Protein AF-A0A7C6IGC8-F1 (afdb_monomer_lite)

Sequence (143 aa):
MTDYKTALRALLVADQLPAHAGRIITGLRELGIDVLGWRAAEKYGGCEPEDMLTDEYLSLHSRPPIAESLHSLTVVSRGPDVPDREVTAAVAAGLGETPWMGTTTRIADGDAEAAALGDVEGVAVDMDADGRVCGIRFAGSGS

Structure (mmCIF, N/CA/C/O backbone):
data_AF-A0A7C6IGC8-F1
#
_entry.id   AF-A0A7C6IGC8-F1
#
loop_
_atom_site.group_PDB
_atom_site.id
_atom_site.type_symbol
_atom_site.label_atom_id
_atom_site.label_alt_id
_atom_site.label_comp_id
_atom_site.label_asym_id
_atom_site.label_entity_id
_atom_site.label_seq_id
_atom_site.pdbx_PDB_ins_code
_atom_site.Cartn_x
_atom_site.Cartn_y
_atom_site.Cartn_z
_atom_site.occupancy
_atom_site.B_iso_or_equiv
_atom_site.auth_seq_id
_atom_site.auth_comp_id
_atom_site.auth_asym_id
_atom_site.auth_atom_id
_atom_site.pdbx_PDB_model_num
ATOM 1 N N . MET A 1 1 ? -12.949 4.214 14.062 1.00 83.06 1 MET A N 1
ATOM 2 C CA . MET A 1 1 ? -12.272 3.926 12.783 1.00 83.06 1 MET A CA 1
ATOM 3 C C . MET A 1 1 ? -10.914 4.585 12.835 1.00 83.06 1 MET A C 1
ATOM 5 O O . MET A 1 1 ? -10.814 5.652 13.429 1.00 83.06 1 MET A O 1
ATOM 9 N N . THR A 1 2 ? -9.906 3.918 12.290 1.00 90.06 2 THR A N 1
ATOM 10 C CA . THR A 1 2 ? -8.518 4.380 12.250 1.00 90.06 2 THR A CA 1
ATOM 11 C C . THR A 1 2 ? -8.125 4.597 10.799 1.00 90.06 2 THR A C 1
ATOM 13 O O . THR A 1 2 ? -8.411 3.740 9.957 1.00 90.06 2 THR A O 1
ATOM 16 N N . ASP A 1 3 ? -7.468 5.721 10.532 1.00 91.19 3 ASP A N 1
ATOM 17 C CA . ASP A 1 3 ? -6.915 6.040 9.224 1.00 91.19 3 ASP A CA 1
ATOM 18 C C . ASP A 1 3 ? -5.428 5.702 9.184 1.00 91.19 3 ASP A C 1
ATOM 20 O O . ASP A 1 3 ? -4.657 6.010 10.098 1.00 91.19 3 ASP A O 1
ATOM 24 N N . TYR A 1 4 ? -5.030 5.063 8.095 1.00 91.06 4 TYR A N 1
ATOM 25 C CA . TYR A 1 4 ? -3.689 4.567 7.857 1.00 91.06 4 TYR A CA 1
ATOM 26 C C . TYR A 1 4 ? -3.129 5.182 6.584 1.00 91.06 4 TYR A C 1
ATOM 28 O O . TYR A 1 4 ? -3.819 5.319 5.572 1.00 91.06 4 TYR A O 1
ATOM 36 N N . LYS A 1 5 ? -1.835 5.480 6.623 1.00 91.50 5 LYS A N 1
ATOM 37 C CA . LYS A 1 5 ? -1.022 5.785 5.454 1.00 91.50 5 LYS A CA 1
ATOM 38 C C . LYS A 1 5 ? 0.113 4.780 5.385 1.00 91.50 5 LYS A C 1
ATOM 40 O O . LYS A 1 5 ? 0.992 4.775 6.242 1.00 91.50 5 LYS A O 1
ATOM 45 N N . THR A 1 6 ? 0.106 3.955 4.350 1.00 90.88 6 THR A N 1
ATOM 46 C CA . THR A 1 6 ? 1.233 3.089 4.010 1.00 90.88 6 THR A CA 1
ATOM 47 C C . THR A 1 6 ? 2.059 3.773 2.939 1.00 90.88 6 THR A C 1
ATOM 49 O O . THR A 1 6 ? 1.543 4.070 1.864 1.00 90.88 6 THR A O 1
ATOM 52 N N . ALA A 1 7 ? 3.330 4.030 3.229 1.00 88.69 7 ALA A N 1
ATOM 53 C CA . ALA A 1 7 ? 4.282 4.568 2.269 1.00 88.69 7 ALA A CA 1
ATOM 54 C C . ALA A 1 7 ? 5.402 3.549 2.074 1.00 88.69 7 ALA A C 1
ATOM 56 O O . ALA A 1 7 ? 6.087 3.177 3.030 1.00 88.69 7 ALA A O 1
ATOM 57 N N . LEU A 1 8 ? 5.574 3.088 0.840 1.00 87.38 8 LEU A N 1
ATOM 58 C CA . LEU A 1 8 ? 6.571 2.084 0.499 1.00 87.38 8 LEU A CA 1
ATOM 59 C C . LEU A 1 8 ? 7.230 2.386 -0.841 1.00 87.38 8 LEU A C 1
ATOM 61 O O . LEU A 1 8 ? 6.695 3.110 -1.672 1.00 87.38 8 LEU A O 1
ATOM 65 N N . ARG A 1 9 ? 8.417 1.835 -1.038 1.00 84.50 9 ARG A N 1
ATOM 66 C CA . ARG A 1 9 ? 9.157 1.839 -2.292 1.00 84.50 9 ARG A CA 1
ATOM 67 C C . ARG A 1 9 ? 9.336 0.399 -2.726 1.00 84.50 9 ARG A C 1
ATOM 69 O O . ARG A 1 9 ? 9.668 -0.426 -1.882 1.00 84.50 9 ARG A O 1
ATOM 76 N N . ALA A 1 10 ? 9.110 0.101 -3.996 1.00 83.88 10 ALA A N 1
ATOM 77 C CA . ALA A 1 10 ? 9.247 -1.247 -4.530 1.00 83.88 10 ALA A CA 1
ATOM 78 C C . ALA A 1 10 ? 9.771 -1.218 -5.968 1.00 83.88 10 ALA A C 1
ATOM 80 O O . ALA A 1 10 ? 9.462 -0.297 -6.727 1.00 83.88 10 ALA A O 1
ATOM 81 N N . LEU A 1 11 ? 10.552 -2.230 -6.341 1.00 81.56 11 LEU A N 1
ATOM 82 C CA . LEU A 1 11 ? 11.039 -2.412 -7.711 1.00 81.56 11 LEU A CA 1
ATOM 83 C C . LEU A 1 11 ? 9.946 -3.074 -8.555 1.00 81.56 11 LEU A C 1
ATOM 85 O O . LEU A 1 11 ? 9.835 -4.294 -8.591 1.00 81.56 11 LEU A O 1
ATOM 89 N N . LEU A 1 12 ? 9.099 -2.268 -9.195 1.00 76.88 12 LEU A N 1
ATOM 90 C CA . LEU A 1 12 ? 7.906 -2.754 -9.891 1.00 76.88 12 LEU A CA 1
ATOM 91 C C . LEU A 1 12 ? 7.995 -2.538 -11.397 1.00 76.88 12 LEU A C 1
ATOM 93 O O . LEU A 1 12 ? 8.468 -1.510 -11.876 1.00 76.88 12 LEU A O 1
ATOM 97 N N . VAL A 1 13 ? 7.440 -3.493 -12.140 1.00 76.38 13 VAL A N 1
ATOM 98 C CA . VAL A 1 13 ? 7.151 -3.327 -13.565 1.00 76.38 13 VAL A CA 1
ATOM 99 C C . VAL A 1 13 ? 5.858 -2.524 -13.698 1.00 76.38 13 VAL A C 1
ATOM 101 O O . VAL A 1 13 ? 4.836 -2.919 -13.134 1.00 76.38 13 VAL A O 1
ATOM 104 N N . ALA A 1 14 ? 5.879 -1.424 -14.457 1.00 73.12 14 ALA A N 1
ATOM 105 C CA . ALA A 1 14 ? 4.728 -0.526 -14.603 1.00 73.12 14 ALA A CA 1
ATOM 106 C C . ALA A 1 14 ? 3.443 -1.264 -15.038 1.00 73.12 14 ALA A C 1
ATOM 108 O O . ALA A 1 14 ? 2.382 -1.067 -14.446 1.00 73.12 14 ALA A O 1
ATOM 109 N N . ASP A 1 15 ? 3.551 -2.204 -15.981 1.00 75.50 15 ASP A N 1
ATOM 110 C CA . ASP A 1 15 ? 2.418 -3.007 -16.471 1.00 75.50 15 ASP A CA 1
ATOM 111 C C . ASP A 1 15 ? 1.803 -3.928 -15.401 1.00 75.50 15 ASP A C 1
ATOM 113 O O . ASP A 1 15 ? 0.659 -4.366 -15.524 1.00 75.50 15 ASP A O 1
ATOM 117 N N . GLN A 1 16 ? 2.542 -4.229 -14.330 1.00 78.81 16 GLN A N 1
ATOM 118 C CA . GLN A 1 16 ? 2.075 -5.077 -13.232 1.00 78.81 16 GLN A CA 1
ATOM 119 C C . GLN A 1 16 ? 1.418 -4.278 -12.102 1.00 78.81 16 GLN A C 1
ATOM 121 O O . GLN A 1 16 ? 0.757 -4.876 -11.246 1.00 78.81 16 GLN A O 1
ATOM 126 N N . LEU A 1 17 ? 1.544 -2.946 -12.094 1.00 78.56 17 LEU A N 1
ATOM 127 C CA . LEU A 1 17 ? 0.989 -2.077 -11.052 1.00 78.56 17 LEU A CA 1
ATOM 128 C C . LEU A 1 17 ? -0.500 -2.339 -10.760 1.00 78.56 17 LEU A C 1
ATOM 130 O O . LEU A 1 17 ? -0.833 -2.488 -9.581 1.00 78.56 17 LEU A O 1
ATOM 134 N N . PRO A 1 18 ? -1.396 -2.497 -11.758 1.00 81.31 18 PRO A N 1
ATOM 135 C CA . PRO A 1 18 ? -2.805 -2.790 -11.486 1.00 81.31 18 PRO A CA 1
ATOM 136 C C . PRO A 1 18 ? -3.010 -4.132 -10.769 1.00 81.31 18 PRO A C 1
ATOM 138 O O . PRO A 1 18 ? -3.859 -4.250 -9.885 1.00 81.31 18 PRO A O 1
ATOM 141 N N . ALA A 1 19 ? -2.209 -5.145 -11.108 1.00 85.06 19 ALA A N 1
ATOM 142 C CA . ALA A 1 19 ? -2.283 -6.462 -10.482 1.00 85.06 19 ALA A CA 1
ATOM 143 C C . ALA A 1 19 ? -1.756 -6.447 -9.037 1.00 85.06 19 ALA A C 1
ATOM 145 O O . ALA A 1 19 ? -2.276 -7.166 -8.182 1.00 85.06 19 ALA A O 1
ATOM 146 N N . HIS A 1 20 ? -0.737 -5.635 -8.743 1.00 86.75 20 HIS A N 1
ATOM 147 C CA . HIS A 1 20 ? -0.287 -5.397 -7.369 1.00 86.75 20 HIS A CA 1
ATOM 148 C C . HIS A 1 20 ? -1.336 -4.625 -6.565 1.00 86.75 20 HIS A C 1
ATOM 150 O O . HIS A 1 20 ? -1.679 -5.049 -5.463 1.00 86.75 20 HIS A O 1
ATOM 156 N N . ALA A 1 21 ? -1.914 -3.562 -7.133 1.00 86.19 21 ALA A N 1
ATOM 157 C CA . ALA A 1 21 ? -2.984 -2.795 -6.498 1.00 86.19 21 ALA A CA 1
ATOM 158 C C . ALA A 1 21 ? -4.175 -3.692 -6.122 1.00 86.19 21 ALA A C 1
ATOM 160 O O . ALA A 1 21 ? -4.604 -3.692 -4.970 1.00 86.19 21 ALA A O 1
ATOM 161 N N . GLY A 1 22 ? -4.650 -4.536 -7.046 1.00 85.50 22 GLY A N 1
ATOM 162 C CA . GLY A 1 22 ? -5.752 -5.466 -6.778 1.00 85.50 22 GLY A CA 1
ATOM 163 C C . GLY A 1 22 ? -5.466 -6.449 -5.634 1.00 85.50 22 GLY A C 1
ATOM 164 O O . GLY A 1 22 ? -6.342 -6.706 -4.803 1.00 85.50 22 GLY A O 1
ATOM 165 N N . ARG A 1 23 ? -4.232 -6.963 -5.540 1.00 91.19 23 ARG A N 1
ATOM 166 C CA . ARG A 1 23 ? -3.816 -7.851 -4.442 1.00 91.19 23 ARG A CA 1
ATOM 167 C C . ARG A 1 23 ? -3.725 -7.121 -3.103 1.00 91.19 23 ARG A C 1
ATOM 169 O O . ARG A 1 23 ? -4.235 -7.637 -2.116 1.00 91.19 23 ARG A O 1
ATOM 176 N N . ILE A 1 24 ? -3.138 -5.923 -3.080 1.00 90.00 24 ILE A N 1
ATOM 177 C CA . ILE A 1 24 ? -3.057 -5.074 -1.879 1.00 90.00 24 ILE A CA 1
ATOM 178 C C . ILE A 1 24 ? -4.459 -4.775 -1.341 1.00 90.00 24 ILE A C 1
ATOM 180 O O . ILE A 1 24 ? -4.722 -4.961 -0.156 1.00 90.00 24 ILE A O 1
ATOM 184 N N . ILE A 1 25 ? -5.370 -4.351 -2.220 1.00 89.69 25 ILE A N 1
ATOM 185 C CA . ILE A 1 25 ? -6.756 -4.042 -1.853 1.00 89.69 25 ILE A CA 1
ATOM 186 C C . ILE A 1 25 ? -7.446 -5.277 -1.270 1.00 89.69 25 ILE A C 1
ATOM 188 O O . ILE A 1 25 ? -8.116 -5.183 -0.245 1.00 89.69 25 ILE A O 1
ATOM 192 N N . THR A 1 26 ? -7.271 -6.439 -1.902 1.00 91.19 26 THR A N 1
ATOM 193 C CA . THR A 1 26 ? -7.858 -7.696 -1.416 1.00 91.19 26 THR A CA 1
ATOM 194 C C . THR A 1 26 ? -7.332 -8.047 -0.023 1.00 91.19 26 THR A C 1
ATOM 196 O O . THR A 1 26 ? -8.132 -8.305 0.870 1.00 91.19 26 THR A O 1
ATOM 199 N N . GLY A 1 27 ? -6.015 -7.971 0.198 1.00 91.06 27 GLY A N 1
ATOM 200 C CA . GLY A 1 27 ? -5.412 -8.265 1.501 1.00 91.06 27 GLY A CA 1
ATOM 201 C C . GLY A 1 27 ? -5.843 -7.295 2.607 1.00 91.06 27 GLY A C 1
ATOM 202 O O . GLY A 1 27 ? -6.111 -7.714 3.728 1.00 91.06 27 GLY A O 1
ATOM 203 N N . LEU A 1 28 ? -5.981 -6.000 2.303 1.00 91.75 28 LEU A N 1
ATOM 204 C CA . LEU A 1 28 ? -6.499 -5.026 3.272 1.00 91.75 28 LEU A CA 1
ATOM 205 C C . LEU A 1 28 ? -7.975 -5.278 3.611 1.00 91.75 28 LEU A C 1
ATOM 207 O O . LEU A 1 28 ? -8.367 -5.182 4.774 1.00 91.75 28 LEU A O 1
ATOM 211 N N . ARG A 1 29 ? -8.783 -5.693 2.633 1.00 92.06 29 ARG A N 1
ATOM 212 C CA . ARG A 1 29 ? -10.190 -6.055 2.862 1.00 92.06 29 ARG A CA 1
ATOM 213 C C . ARG A 1 29 ? -10.369 -7.262 3.762 1.00 92.06 29 ARG A C 1
ATOM 215 O O . ARG A 1 29 ? -11.311 -7.281 4.549 1.00 92.06 29 ARG A O 1
ATOM 222 N N . GLU A 1 30 ? -9.475 -8.242 3.686 1.00 93.00 30 GLU A N 1
ATOM 223 C CA . GLU A 1 30 ? -9.479 -9.390 4.600 1.00 93.00 30 GLU A CA 1
ATOM 224 C C . GLU A 1 30 ? -9.265 -8.966 6.065 1.00 93.00 30 GLU A C 1
ATOM 226 O O . GLU A 1 30 ? -9.742 -9.641 6.975 1.00 93.00 30 GLU A O 1
ATOM 231 N N . LEU A 1 31 ? -8.634 -7.808 6.298 1.00 91.94 31 LEU A N 1
ATOM 232 C CA . LEU A 1 31 ? -8.494 -7.181 7.618 1.00 91.94 31 LEU A CA 1
ATOM 233 C C . LEU A 1 31 ? -9.670 -6.258 7.993 1.00 91.94 31 LEU A C 1
ATOM 235 O O . LEU A 1 31 ? -9.651 -5.637 9.057 1.00 91.94 31 LEU A O 1
ATOM 239 N N . GLY A 1 32 ? -10.685 -6.133 7.134 1.00 93.06 32 GLY A N 1
ATOM 240 C CA . GLY A 1 32 ? -11.777 -5.171 7.298 1.00 93.06 32 GLY A CA 1
ATOM 241 C C . GLY A 1 32 ? -11.348 -3.718 7.075 1.00 93.06 32 GLY A C 1
ATOM 242 O O . GLY A 1 32 ? -11.973 -2.809 7.618 1.00 93.06 32 GLY A O 1
ATOM 243 N N . ILE A 1 33 ? -10.260 -3.500 6.330 1.00 92.88 33 ILE A N 1
ATOM 244 C CA . ILE A 1 33 ? -9.724 -2.180 6.004 1.00 92.88 33 ILE A CA 1
ATOM 245 C C . ILE A 1 33 ? -10.105 -1.827 4.562 1.00 92.88 33 ILE A C 1
ATOM 247 O O . ILE A 1 33 ? -9.765 -2.539 3.616 1.00 92.88 33 ILE A O 1
ATOM 251 N N . ASP A 1 34 ? -10.763 -0.686 4.394 1.00 90.12 34 ASP A N 1
ATOM 252 C CA . ASP A 1 34 ? -11.121 -0.123 3.099 1.00 90.12 34 ASP A CA 1
ATOM 253 C C . ASP A 1 34 ? -10.014 0.793 2.576 1.00 90.12 34 ASP A C 1
ATOM 255 O O . ASP A 1 34 ? -9.452 1.609 3.308 1.00 90.12 34 ASP A O 1
ATOM 259 N N . VAL A 1 35 ? -9.701 0.686 1.287 1.00 87.50 35 VAL A N 1
ATOM 260 C CA . VAL A 1 35 ? -8.727 1.565 0.630 1.00 87.50 35 VAL A CA 1
ATOM 261 C C . VAL A 1 35 ? -9.445 2.818 0.143 1.00 87.50 35 VAL A C 1
ATOM 263 O O . VAL A 1 35 ? -10.347 2.742 -0.684 1.00 87.50 35 VAL A O 1
ATOM 266 N N . LEU A 1 36 ? -9.025 3.973 0.655 1.00 85.12 36 LEU A N 1
ATOM 267 C CA . LEU A 1 36 ? -9.553 5.285 0.277 1.00 85.12 36 LEU A CA 1
ATOM 268 C C . LEU A 1 36 ? -8.800 5.874 -0.920 1.00 85.12 36 LEU A C 1
ATOM 270 O O . LEU A 1 36 ? -9.367 6.616 -1.715 1.00 85.12 36 LEU A O 1
ATOM 274 N N . GLY A 1 37 ? -7.516 5.541 -1.053 1.00 79.69 37 GLY A N 1
ATOM 275 C CA . GLY A 1 37 ? -6.681 5.996 -2.155 1.00 79.69 37 GLY A CA 1
ATOM 276 C C . GLY A 1 37 ? -5.444 5.127 -2.323 1.00 79.69 37 GLY A C 1
ATOM 277 O O . GLY A 1 37 ? -4.842 4.681 -1.349 1.00 79.69 37 GLY A O 1
ATOM 278 N N . TRP A 1 38 ? -5.044 4.905 -3.570 1.00 81.81 38 TRP A N 1
ATOM 279 C CA . TRP A 1 38 ? -3.806 4.214 -3.915 1.00 81.81 38 TRP A CA 1
ATOM 280 C C . TRP A 1 38 ? -3.089 4.985 -5.014 1.00 81.81 38 TRP A C 1
ATOM 282 O O . TRP A 1 38 ? -3.720 5.475 -5.954 1.00 81.81 38 TRP A O 1
ATOM 292 N N . ARG A 1 39 ? -1.766 5.104 -4.899 1.00 79.12 39 ARG A N 1
ATOM 293 C CA . ARG A 1 39 ? -0.933 5.837 -5.854 1.00 79.12 39 ARG A CA 1
ATOM 294 C C . ARG A 1 39 ? 0.418 5.164 -6.034 1.00 79.12 39 ARG A C 1
ATOM 296 O O . ARG A 1 39 ? 0.990 4.689 -5.054 1.00 79.12 39 ARG A O 1
ATOM 303 N N . ALA A 1 40 ? 0.936 5.205 -7.259 1.00 77.50 40 ALA A N 1
ATOM 304 C CA . ALA A 1 40 ? 2.276 4.764 -7.617 1.00 77.50 40 ALA A CA 1
ATOM 305 C C . ALA A 1 40 ? 2.987 5.844 -8.438 1.00 77.50 40 ALA A C 1
ATOM 307 O O . ALA A 1 40 ? 2.522 6.232 -9.505 1.00 77.50 40 ALA A O 1
ATOM 308 N N . ALA A 1 41 ? 4.132 6.323 -7.966 1.00 74.38 41 ALA A N 1
ATOM 309 C CA . ALA A 1 41 ? 4.969 7.249 -8.719 1.00 74.38 41 ALA A CA 1
ATOM 310 C C . ALA A 1 41 ? 6.295 6.578 -9.064 1.00 74.38 41 ALA A C 1
ATOM 312 O O . ALA A 1 41 ? 6.984 6.073 -8.175 1.00 74.38 41 ALA A O 1
ATOM 313 N N . GLU A 1 42 ? 6.646 6.577 -10.345 1.00 72.75 42 GLU A N 1
ATOM 314 C CA . GLU A 1 42 ? 7.975 6.188 -10.802 1.00 72.75 42 GLU A CA 1
ATOM 315 C C . GLU A 1 42 ? 8.999 7.221 -10.309 1.00 72.75 42 GLU A C 1
ATOM 317 O O . GLU A 1 42 ? 8.857 8.426 -10.515 1.00 72.75 42 GLU A O 1
ATOM 322 N N . LYS A 1 43 ? 10.027 6.747 -9.613 1.00 64.25 43 LYS A N 1
ATOM 323 C CA . LYS A 1 43 ? 11.207 7.510 -9.221 1.00 64.25 43 LYS A CA 1
ATOM 324 C C . LYS A 1 43 ? 12.304 7.165 -10.224 1.00 64.25 43 LYS A C 1
ATOM 326 O O . LYS A 1 43 ? 12.801 6.043 -10.232 1.00 64.25 43 LYS A O 1
ATOM 331 N N . TYR A 1 44 ? 12.682 8.133 -11.056 1.00 54.84 44 TYR A N 1
ATOM 332 C CA . TYR A 1 44 ? 13.885 8.020 -11.876 1.00 54.84 44 TYR A CA 1
ATOM 333 C C . TYR A 1 44 ? 15.107 8.085 -10.963 1.00 54.84 44 TYR A C 1
ATOM 335 O O . TYR A 1 44 ? 15.255 9.053 -10.212 1.00 54.84 44 TYR A O 1
ATOM 343 N N . GLY A 1 45 ? 15.934 7.037 -11.020 1.00 45.81 45 GLY A N 1
ATOM 344 C CA . GLY A 1 45 ? 17.138 6.886 -10.209 1.00 45.81 45 GLY A CA 1
ATOM 345 C C . GLY A 1 45 ? 18.032 8.116 -10.321 1.00 45.81 45 GLY A C 1
ATOM 346 O O . GLY A 1 45 ? 18.514 8.458 -11.401 1.00 45.81 45 GLY A O 1
ATOM 347 N N . GLY A 1 46 ? 18.208 8.812 -9.207 1.00 35.06 46 GLY A N 1
ATOM 348 C CA . GLY A 1 46 ? 18.881 10.095 -9.137 1.00 35.06 46 GLY A CA 1
ATOM 349 C C . GLY A 1 46 ? 19.710 10.185 -7.871 1.00 35.06 46 GLY A C 1
ATOM 350 O O . GLY A 1 46 ? 19.299 10.853 -6.932 1.00 35.06 46 GLY A O 1
ATOM 351 N N . CYS A 1 47 ? 20.883 9.542 -7.881 1.00 36.56 47 CYS A N 1
ATOM 352 C CA . CYS A 1 47 ? 22.037 9.761 -6.990 1.00 36.56 47 CYS A CA 1
ATOM 353 C C . CYS A 1 47 ? 21.788 9.842 -5.467 1.00 36.56 47 CYS A C 1
ATOM 355 O O . CYS A 1 47 ? 22.657 10.321 -4.736 1.00 36.56 47 CYS A O 1
ATOM 357 N N . GLU A 1 48 ? 20.646 9.388 -4.962 1.00 42.62 48 GLU A 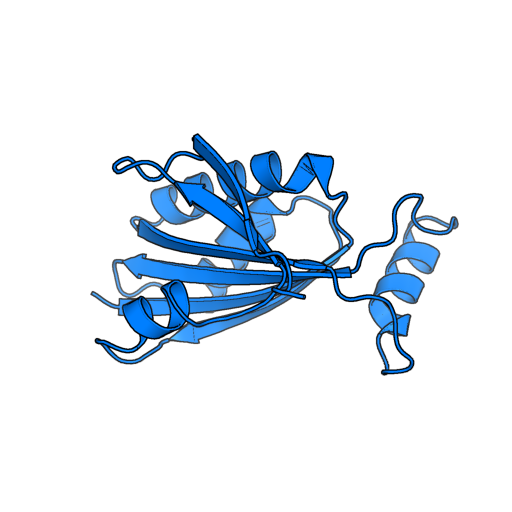N 1
ATOM 358 C CA . GLU A 1 48 ? 20.436 9.153 -3.534 1.00 42.62 48 GLU A CA 1
ATOM 359 C C . GLU A 1 48 ? 20.902 7.721 -3.173 1.00 42.62 48 GLU A C 1
ATOM 361 O O . GLU A 1 48 ? 21.227 6.950 -4.073 1.00 42.62 48 GLU A O 1
ATOM 366 N N . PRO A 1 49 ? 21.014 7.329 -1.888 1.00 45.38 49 PRO A N 1
ATOM 367 C CA . PRO A 1 49 ? 21.480 5.995 -1.445 1.00 45.38 49 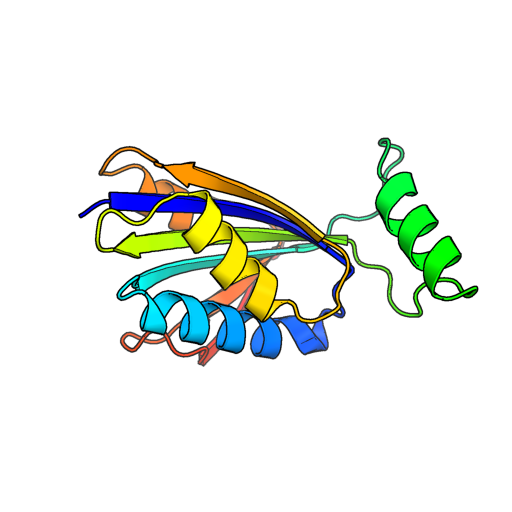PRO A CA 1
ATOM 368 C C . PRO A 1 49 ? 20.501 4.835 -1.761 1.00 45.38 49 PRO A C 1
ATOM 370 O O . PRO A 1 49 ? 20.246 3.953 -0.942 1.00 45.38 49 PRO A O 1
ATOM 373 N N . GLU A 1 50 ? 19.921 4.860 -2.955 1.00 52.69 50 GLU A N 1
ATOM 374 C CA . GLU A 1 50 ? 18.944 3.940 -3.544 1.00 52.69 50 GLU A CA 1
ATOM 375 C C . GLU A 1 50 ? 19.598 2.675 -4.129 1.00 52.69 50 GLU A C 1
ATOM 377 O O . GLU A 1 50 ? 18.886 1.742 -4.492 1.00 52.69 50 GLU A O 1
ATOM 382 N N . ASP A 1 51 ? 20.932 2.585 -4.094 1.00 54.53 51 ASP A N 1
ATOM 383 C CA . ASP A 1 51 ? 21.694 1.390 -4.469 1.00 54.53 51 ASP A CA 1
ATOM 384 C C . ASP A 1 51 ? 21.337 0.153 -3.628 1.00 54.53 51 ASP A C 1
ATOM 386 O O . ASP A 1 51 ? 21.429 -0.950 -4.135 1.00 54.53 51 ASP A O 1
ATOM 390 N N . MET A 1 52 ? 20.835 0.277 -2.389 1.00 63.12 52 MET A N 1
ATOM 391 C CA . MET A 1 52 ? 20.629 -0.900 -1.520 1.00 63.12 52 MET A CA 1
ATOM 392 C C . MET A 1 52 ? 19.578 -1.907 -2.020 1.00 63.12 52 MET A C 1
ATOM 394 O O . MET A 1 52 ? 19.768 -3.105 -1.834 1.00 63.12 52 MET A O 1
ATOM 398 N N . LEU A 1 53 ? 18.477 -1.464 -2.644 1.00 65.81 53 LEU A N 1
ATOM 399 C CA . LEU A 1 53 ? 17.473 -2.397 -3.193 1.00 65.81 53 LEU A CA 1
ATOM 400 C C . LEU A 1 53 ? 17.965 -3.043 -4.493 1.00 65.81 53 LEU A C 1
ATOM 402 O O . LEU A 1 53 ? 17.683 -4.212 -4.755 1.00 65.81 53 LEU A O 1
ATOM 406 N N . THR A 1 54 ? 18.725 -2.289 -5.285 1.00 63.94 54 THR A N 1
ATOM 407 C CA . THR A 1 54 ? 19.374 -2.779 -6.502 1.00 63.94 54 THR A CA 1
ATOM 408 C C . THR A 1 54 ? 20.483 -3.776 -6.158 1.00 63.94 54 THR A C 1
ATOM 410 O O . THR A 1 54 ? 20.526 -4.858 -6.739 1.00 63.94 54 THR A O 1
ATOM 413 N N . ASP A 1 55 ? 21.314 -3.474 -5.157 1.00 67.12 55 ASP A N 1
ATOM 414 C CA . ASP A 1 55 ? 22.334 -4.356 -4.580 1.00 67.12 55 ASP A CA 1
ATOM 415 C C . ASP A 1 55 ? 21.711 -5.624 -3.987 1.00 67.12 55 ASP A C 1
ATOM 417 O O . ASP A 1 55 ? 22.204 -6.723 -4.238 1.00 67.12 55 ASP A O 1
ATOM 421 N N . GLU A 1 56 ? 20.610 -5.513 -3.235 1.00 69.44 56 GLU A N 1
ATOM 422 C CA . GLU A 1 56 ? 19.908 -6.679 -2.687 1.00 69.44 56 GLU A CA 1
ATOM 423 C C . GLU A 1 56 ? 19.372 -7.579 -3.808 1.00 69.44 56 GLU A C 1
ATOM 425 O O . GLU A 1 56 ? 19.588 -8.793 -3.786 1.00 69.44 56 GLU A O 1
ATOM 430 N N . TYR A 1 57 ? 18.749 -7.002 -4.840 1.00 65.00 57 TYR A N 1
ATOM 431 C CA . TYR A 1 57 ? 18.264 -7.766 -5.988 1.00 65.00 57 TYR A CA 1
ATOM 432 C C . TYR A 1 57 ? 19.413 -8.413 -6.777 1.00 65.00 57 TYR A C 1
ATOM 434 O O . TYR A 1 57 ? 19.333 -9.588 -7.143 1.00 65.00 57 TYR A O 1
ATOM 442 N N . LEU A 1 58 ? 20.502 -7.678 -7.018 1.00 65.81 58 LEU A N 1
ATOM 443 C CA . LEU A 1 58 ? 21.711 -8.200 -7.659 1.00 65.81 58 LEU A CA 1
ATOM 444 C C . LEU A 1 58 ? 22.315 -9.353 -6.850 1.00 65.81 58 LEU A C 1
ATOM 446 O O . LEU A 1 58 ? 22.697 -10.369 -7.433 1.00 65.81 58 LEU A O 1
ATOM 450 N N . SER A 1 59 ? 22.344 -9.231 -5.523 1.00 72.38 59 SER A N 1
ATOM 451 C CA . SER A 1 59 ? 22.809 -10.269 -4.601 1.00 72.38 59 SER A CA 1
ATOM 452 C C . SER A 1 59 ? 21.933 -11.525 -4.667 1.00 72.38 59 SER A C 1
ATOM 454 O O . SER A 1 59 ? 22.446 -12.640 -4.777 1.00 72.38 59 SER A O 1
ATOM 456 N N . LEU A 1 60 ? 20.607 -11.361 -4.684 1.00 73.44 60 LEU A N 1
ATOM 457 C CA . LEU A 1 60 ? 19.654 -12.473 -4.706 1.00 73.44 60 LEU A CA 1
ATOM 458 C C . LEU A 1 60 ? 19.545 -13.160 -6.074 1.00 73.44 60 LEU A C 1
ATOM 460 O O . LEU A 1 60 ? 19.323 -14.370 -6.141 1.00 73.44 60 LEU A O 1
ATOM 464 N N . HIS A 1 61 ? 19.696 -12.415 -7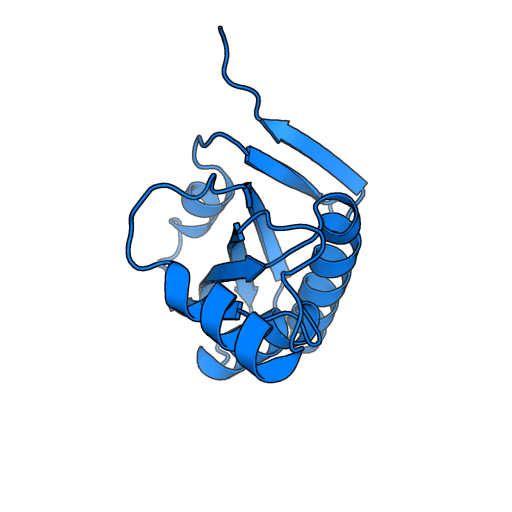.170 1.00 60.81 61 HIS A N 1
ATOM 465 C CA . HIS A 1 61 ? 19.359 -12.904 -8.509 1.00 60.81 61 HIS A CA 1
ATOM 466 C C . HIS A 1 61 ? 20.533 -12.944 -9.492 1.00 60.81 61 HIS A C 1
ATOM 468 O O . HIS A 1 61 ? 20.364 -13.463 -10.597 1.00 60.81 61 HIS A O 1
ATOM 474 N N . SER A 1 62 ? 21.717 -12.443 -9.112 1.00 57.62 62 SER A N 1
ATOM 475 C CA . SER A 1 62 ? 22.949 -12.444 -9.928 1.00 57.62 62 SER A CA 1
ATOM 476 C C . SER A 1 62 ? 22.774 -11.867 -11.342 1.00 57.62 62 SER A C 1
ATOM 478 O O . SER A 1 62 ? 23.499 -12.222 -12.272 1.00 57.62 62 SER A O 1
ATOM 480 N N . ARG A 1 63 ? 21.785 -10.988 -11.525 1.00 47.75 63 ARG A N 1
ATOM 481 C CA . ARG A 1 63 ? 21.481 -10.291 -12.777 1.00 47.75 63 ARG A CA 1
ATOM 482 C C . ARG A 1 63 ? 20.845 -8.938 -12.458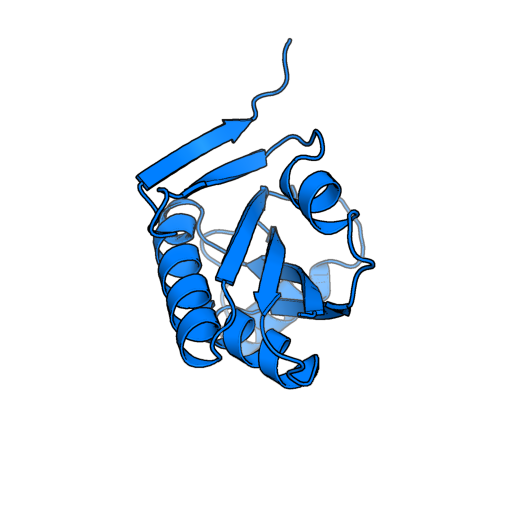 1.00 47.75 63 ARG A C 1
ATOM 484 O O . ARG A 1 63 ? 20.077 -8.878 -11.494 1.00 47.75 63 ARG A O 1
ATOM 491 N N . PRO A 1 64 ? 21.117 -7.885 -13.246 1.00 47.69 64 PRO A N 1
ATOM 492 C CA . PRO A 1 64 ? 20.415 -6.619 -13.092 1.00 47.69 64 PRO A CA 1
ATOM 493 C C . PRO A 1 64 ? 18.904 -6.843 -13.290 1.00 47.69 64 PRO A C 1
ATOM 495 O O . PRO A 1 64 ? 18.517 -7.671 -14.132 1.00 47.69 64 PRO A O 1
ATOM 498 N N . PRO A 1 65 ? 18.041 -6.190 -12.496 1.00 53.47 65 PRO A N 1
ATOM 499 C CA . PRO A 1 65 ? 16.604 -6.245 -12.710 1.00 53.47 65 PRO A CA 1
ATOM 500 C C . PRO A 1 65 ? 16.277 -5.831 -14.153 1.00 53.47 65 PRO A C 1
ATOM 502 O O . PRO A 1 65 ? 16.814 -4.875 -14.692 1.00 53.47 65 PRO A O 1
ATOM 505 N N . ILE A 1 66 ? 15.426 -6.606 -14.828 1.00 49.41 66 ILE A N 1
ATOM 506 C CA . ILE A 1 66 ? 15.174 -6.461 -16.278 1.00 49.41 66 ILE A CA 1
ATOM 507 C C . ILE A 1 66 ? 14.133 -5.341 -16.546 1.00 49.41 66 ILE A C 1
ATOM 509 O O . ILE A 1 66 ? 13.797 -5.048 -17.689 1.00 49.41 66 ILE A O 1
ATOM 513 N N . ALA A 1 67 ? 13.644 -4.679 -15.492 1.00 49.12 67 ALA A N 1
ATOM 514 C CA . ALA A 1 67 ? 12.819 -3.473 -15.536 1.00 49.12 67 ALA A CA 1
ATOM 515 C C . ALA A 1 67 ? 12.991 -2.713 -14.200 1.00 49.12 67 ALA A C 1
ATOM 517 O O . ALA A 1 67 ? 12.583 -3.219 -13.157 1.00 49.12 67 ALA A O 1
ATOM 518 N N . GLU A 1 68 ? 13.642 -1.544 -14.215 1.00 55.72 68 GLU A N 1
ATOM 519 C CA . GLU A 1 68 ? 14.176 -0.855 -13.019 1.00 55.72 68 GLU A CA 1
ATOM 520 C C . GLU A 1 68 ? 13.530 0.508 -12.769 1.00 55.72 68 GLU A C 1
ATOM 522 O O . GLU A 1 68 ? 14.196 1.534 -12.643 1.00 55.72 68 GLU A O 1
ATOM 527 N N . SER A 1 69 ? 12.210 0.523 -12.671 1.00 64.19 69 SER A N 1
ATOM 528 C CA . SER A 1 69 ? 11.517 1.703 -12.180 1.00 64.19 69 SER A CA 1
ATOM 529 C C . SER A 1 69 ? 11.246 1.508 -10.697 1.00 64.19 69 SER A C 1
ATOM 531 O O . SER A 1 69 ? 10.374 0.731 -10.293 1.00 64.19 69 SER A O 1
ATOM 533 N N . LEU A 1 70 ? 12.030 2.185 -9.856 1.00 74.94 70 LEU A N 1
ATOM 534 C CA . LEU A 1 70 ? 11.726 2.275 -8.435 1.00 74.94 70 LEU A CA 1
ATOM 535 C C . LEU A 1 70 ? 10.391 3.008 -8.303 1.00 74.94 70 LEU A C 1
ATOM 537 O O . LEU A 1 70 ? 10.281 4.171 -8.671 1.00 74.94 70 LEU A O 1
ATOM 541 N N . HIS A 1 71 ? 9.363 2.349 -7.786 1.00 80.31 71 HIS A N 1
ATOM 542 C CA . HIS A 1 71 ? 8.062 2.973 -7.593 1.00 80.31 71 HIS A CA 1
ATOM 543 C C . HIS A 1 71 ? 7.876 3.342 -6.128 1.00 80.31 71 HIS A C 1
ATOM 545 O O . HIS A 1 71 ? 8.008 2.497 -5.246 1.00 80.31 71 HIS A O 1
ATOM 551 N N . SER A 1 72 ? 7.527 4.598 -5.863 1.00 82.94 72 SER A N 1
ATOM 552 C CA . SER A 1 72 ? 6.999 5.019 -4.566 1.00 82.94 72 SER A CA 1
ATOM 553 C C . SER A 1 72 ? 5.496 4.765 -4.553 1.00 82.94 72 SER A C 1
ATOM 555 O O . SER A 1 72 ? 4.756 5.398 -5.304 1.00 82.94 72 SER A O 1
ATOM 557 N N . LEU A 1 73 ? 5.040 3.839 -3.712 1.00 85.50 73 LEU A N 1
ATOM 558 C CA . LEU A 1 73 ? 3.628 3.554 -3.508 1.00 85.50 73 LEU A CA 1
ATOM 559 C C . LEU A 1 73 ? 3.123 4.229 -2.232 1.00 85.50 73 LEU A C 1
ATOM 561 O O . LEU A 1 73 ? 3.753 4.165 -1.175 1.00 85.50 73 LEU A O 1
ATOM 565 N N . THR A 1 74 ? 1.956 4.856 -2.329 1.00 87.88 74 THR A N 1
ATOM 566 C CA . THR A 1 74 ? 1.216 5.381 -1.179 1.00 87.88 74 THR A CA 1
ATOM 567 C C . THR A 1 74 ? -0.180 4.782 -1.167 1.00 87.88 74 THR A C 1
ATOM 569 O O . THR A 1 74 ? -0.910 4.887 -2.150 1.00 87.88 74 THR A O 1
ATOM 572 N N . VAL A 1 75 ? -0.551 4.169 -0.046 1.00 88.50 75 VAL A N 1
ATOM 573 C CA . VAL A 1 75 ? -1.878 3.594 0.191 1.00 88.50 75 VAL A CA 1
ATOM 574 C C . VAL A 1 75 ? -2.493 4.306 1.381 1.00 88.50 75 VAL A C 1
ATOM 576 O O . VAL A 1 75 ? -1.932 4.284 2.475 1.00 88.50 75 VAL A O 1
ATOM 579 N N . VAL A 1 76 ? -3.634 4.945 1.167 1.00 90.06 76 VAL A N 1
ATOM 580 C CA . VAL A 1 76 ? -4.449 5.534 2.226 1.00 90.06 76 VAL A CA 1
ATOM 581 C C . VAL A 1 76 ? -5.643 4.627 2.448 1.00 90.06 76 VAL A C 1
ATOM 583 O O . VAL A 1 76 ? -6.356 4.285 1.503 1.00 90.06 76 VAL A O 1
ATOM 586 N N . SER A 1 77 ? -5.852 4.216 3.690 1.00 90.44 77 SER A N 1
ATOM 587 C CA . SER A 1 77 ? -6.868 3.229 4.028 1.00 90.44 77 SER A CA 1
ATOM 588 C C . SER A 1 77 ? -7.490 3.493 5.392 1.00 90.44 77 SER A C 1
ATOM 590 O O . SER A 1 77 ? -6.894 4.159 6.233 1.00 90.44 77 SER A O 1
ATOM 592 N N . ARG A 1 78 ? -8.689 2.965 5.618 1.00 92.19 78 ARG A N 1
ATOM 593 C CA . ARG A 1 78 ? -9.508 3.215 6.803 1.00 92.19 78 ARG A CA 1
ATOM 594 C C . ARG A 1 78 ? -10.149 1.924 7.278 1.00 92.19 78 ARG A C 1
ATOM 596 O O . ARG A 1 78 ? -10.683 1.173 6.475 1.00 92.19 78 ARG A O 1
ATOM 603 N N . GLY A 1 79 ? -10.122 1.666 8.580 1.00 92.19 79 GLY A N 1
ATOM 604 C CA . GLY A 1 79 ? -10.665 0.414 9.106 1.00 92.19 79 GLY A CA 1
ATOM 605 C C . GLY A 1 79 ? -10.731 0.334 10.632 1.00 92.19 79 GLY A C 1
ATOM 606 O O . GLY A 1 79 ? -10.696 1.370 11.311 1.00 92.19 79 GLY A O 1
ATOM 607 N N . PRO A 1 80 ? -10.883 -0.882 11.191 1.00 93.31 80 PRO 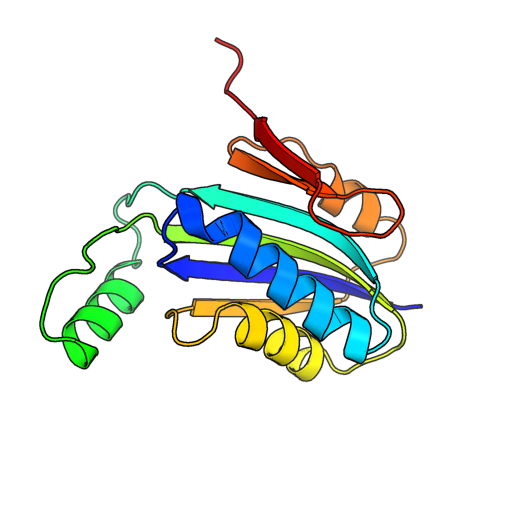A N 1
ATOM 608 C CA . PRO A 1 80 ? -10.757 -1.127 12.626 1.00 93.31 80 PRO A CA 1
ATOM 609 C C . PRO A 1 80 ? -9.327 -0.848 13.110 1.00 93.31 80 PRO A C 1
ATOM 611 O O . PRO A 1 80 ? -8.411 -0.715 12.305 1.00 93.31 80 PRO A O 1
ATOM 614 N N . ASP A 1 81 ? -9.134 -0.760 14.429 1.00 93.38 81 ASP A N 1
ATOM 615 C CA . ASP A 1 81 ? -7.817 -0.521 15.031 1.00 93.38 81 ASP A CA 1
ATOM 616 C C . ASP A 1 81 ? -6.931 -1.777 14.956 1.00 93.38 81 ASP A C 1
ATOM 618 O O . ASP A 1 81 ? -6.820 -2.556 15.902 1.00 93.38 81 ASP A O 1
ATOM 622 N N . VAL A 1 82 ? -6.331 -1.984 13.787 1.00 92.88 82 VAL A N 1
ATOM 623 C CA . VAL A 1 82 ? -5.340 -3.020 13.490 1.00 92.88 82 VAL A CA 1
ATOM 624 C C . VAL A 1 82 ? -3.928 -2.477 13.769 1.00 92.88 82 VAL A C 1
ATOM 626 O O . VAL A 1 82 ? -3.655 -1.297 13.503 1.00 92.88 82 VAL A O 1
ATOM 629 N N . PRO A 1 83 ? -2.998 -3.296 14.297 1.00 94.62 83 PRO A N 1
ATOM 630 C CA . PRO A 1 83 ? -1.605 -2.894 14.477 1.00 94.62 83 PRO A CA 1
ATOM 631 C C . PRO A 1 83 ? -0.916 -2.515 13.158 1.00 94.62 83 PRO A C 1
ATOM 633 O O . PRO A 1 83 ? -1.014 -3.233 12.166 1.00 94.62 83 PRO A O 1
ATOM 636 N N . ASP A 1 84 ? -0.127 -1.440 13.163 1.00 92.06 84 ASP A N 1
ATOM 637 C CA . ASP A 1 84 ? 0.502 -0.872 11.956 1.00 92.06 84 ASP A CA 1
ATOM 638 C C . ASP A 1 84 ? 1.382 -1.887 11.200 1.00 92.06 84 ASP A C 1
ATOM 640 O O . ASP A 1 84 ? 1.453 -1.885 9.969 1.00 92.06 84 ASP A O 1
ATOM 644 N N . ARG A 1 85 ? 2.021 -2.810 11.929 1.00 92.31 85 ARG A N 1
ATOM 645 C CA . ARG A 1 85 ? 2.812 -3.906 11.346 1.00 92.31 85 ARG A CA 1
ATOM 646 C C . ARG A 1 85 ? 1.962 -4.884 10.528 1.00 92.31 85 ARG A C 1
ATOM 648 O O . ARG A 1 85 ? 2.447 -5.418 9.541 1.00 92.31 85 ARG A O 1
ATOM 655 N N . GLU A 1 86 ? 0.718 -5.125 10.937 1.00 93.75 86 GLU A N 1
ATOM 656 C CA . GLU A 1 86 ? -0.197 -6.062 10.275 1.00 93.75 86 GLU A CA 1
ATOM 657 C C . GLU A 1 86 ? -0.779 -5.426 9.014 1.00 93.75 86 GLU A C 1
ATOM 659 O O . GLU A 1 86 ? -0.824 -6.071 7.970 1.00 93.75 86 GLU A O 1
ATOM 664 N N . VAL A 1 87 ? -1.086 -4.125 9.068 1.00 92.81 87 VAL A N 1
ATOM 665 C CA . VAL A 1 87 ? -1.440 -3.339 7.876 1.00 92.81 87 VAL A CA 1
ATOM 666 C C . VAL A 1 87 ? -0.277 -3.324 6.879 1.00 92.81 87 VAL A C 1
ATOM 668 O O . VAL A 1 87 ? -0.465 -3.630 5.703 1.00 92.81 87 VAL A O 1
ATOM 671 N N . THR A 1 88 ? 0.948 -3.073 7.356 1.00 93.19 88 THR A N 1
ATOM 672 C CA . THR A 1 88 ? 2.158 -3.107 6.514 1.00 93.19 88 THR A CA 1
ATOM 673 C C . THR A 1 88 ? 2.354 -4.483 5.882 1.00 93.19 88 THR A C 1
ATOM 675 O O . THR A 1 88 ? 2.621 -4.570 4.687 1.00 93.19 88 THR A O 1
ATOM 678 N N . ALA A 1 89 ? 2.188 -5.560 6.656 1.00 92.88 89 ALA A N 1
ATOM 679 C CA . ALA A 1 89 ? 2.328 -6.927 6.166 1.00 92.88 89 ALA A CA 1
ATOM 680 C C . ALA A 1 89 ? 1.282 -7.275 5.095 1.00 92.88 89 ALA A C 1
ATOM 682 O O . ALA A 1 89 ? 1.630 -7.912 4.105 1.00 92.88 89 ALA A O 1
ATOM 683 N N . ALA A 1 90 ? 0.033 -6.824 5.246 1.00 93.12 90 ALA A N 1
ATOM 684 C CA . ALA A 1 90 ? -1.008 -7.031 4.240 1.00 93.12 90 ALA A CA 1
ATOM 685 C C . ALA A 1 90 ? -0.702 -6.295 2.927 1.00 93.12 90 ALA A C 1
ATOM 687 O O . ALA A 1 90 ? -0.842 -6.869 1.846 1.00 93.12 90 ALA A O 1
ATOM 688 N N . VAL A 1 91 ? -0.215 -5.051 3.005 1.00 91.31 91 VAL A N 1
ATOM 689 C CA . VAL A 1 91 ? 0.222 -4.311 1.812 1.00 91.31 91 VAL A CA 1
ATOM 690 C C . VAL A 1 91 ? 1.437 -4.985 1.167 1.00 91.31 91 VAL A C 1
ATOM 692 O O . VAL A 1 91 ? 1.452 -5.203 -0.044 1.00 91.31 91 VAL A O 1
ATOM 695 N N . ALA A 1 92 ? 2.431 -5.374 1.963 1.00 91.25 92 ALA A N 1
ATOM 696 C CA . ALA A 1 92 ? 3.627 -6.064 1.490 1.00 91.25 92 ALA A CA 1
ATOM 697 C C . ALA A 1 92 ? 3.306 -7.406 0.816 1.00 91.25 92 ALA A C 1
ATOM 699 O O . ALA A 1 92 ? 3.849 -7.709 -0.244 1.00 91.25 92 ALA A O 1
ATOM 700 N N . ALA A 1 93 ? 2.369 -8.184 1.364 1.00 91.69 93 ALA A N 1
ATOM 701 C CA . ALA A 1 93 ? 1.925 -9.440 0.765 1.00 91.69 93 ALA A CA 1
ATOM 702 C C . ALA A 1 93 ? 1.357 -9.238 -0.653 1.00 91.69 93 ALA A C 1
ATOM 704 O O . ALA A 1 93 ? 1.567 -10.072 -1.537 1.00 91.69 93 ALA A O 1
ATOM 705 N N . GLY A 1 94 ? 0.708 -8.097 -0.913 1.00 88.75 94 GLY A N 1
ATOM 706 C CA . GLY A 1 94 ? 0.224 -7.734 -2.246 1.00 88.75 94 GLY A CA 1
ATOM 707 C C . GLY A 1 94 ? 1.334 -7.463 -3.276 1.00 88.75 94 GLY A C 1
ATOM 708 O O . GLY A 1 94 ? 1.107 -7.584 -4.485 1.00 88.75 94 GLY A O 1
ATOM 709 N N . LEU A 1 95 ? 2.556 -7.166 -2.823 1.00 87.31 95 LEU A N 1
ATOM 710 C CA . LEU A 1 95 ? 3.738 -7.005 -3.678 1.00 87.31 95 LEU A CA 1
ATOM 711 C C . LEU A 1 95 ? 4.365 -8.350 -4.081 1.00 87.31 95 LEU A C 1
ATOM 713 O O . LEU A 1 95 ? 5.070 -8.418 -5.090 1.00 87.31 95 LEU A O 1
ATOM 717 N N . GLY A 1 96 ? 4.049 -9.439 -3.374 1.00 86.50 96 GLY A N 1
ATOM 718 C CA . GLY A 1 96 ? 4.642 -10.757 -3.605 1.00 86.50 96 GLY A CA 1
ATOM 719 C C . GLY A 1 96 ? 6.129 -10.786 -3.240 1.00 86.50 96 GLY A C 1
ATOM 720 O O . GLY A 1 96 ? 6.526 -10.225 -2.228 1.00 86.50 96 GLY A O 1
ATOM 721 N N . GLU A 1 97 ? 6.950 -11.420 -4.079 1.00 84.25 97 GLU A N 1
ATOM 722 C CA . GLU A 1 97 ? 8.409 -11.531 -3.879 1.00 84.25 97 GLU A CA 1
ATOM 723 C C . GLU A 1 97 ? 9.188 -10.276 -4.314 1.00 84.25 97 GLU A C 1
ATOM 725 O O . GLU A 1 97 ? 10.415 -10.285 -4.367 1.00 84.25 97 GLU A O 1
ATOM 730 N N . THR A 1 98 ? 8.488 -9.193 -4.655 1.00 83.00 98 THR A N 1
ATOM 731 C CA . THR A 1 98 ? 9.128 -7.947 -5.083 1.00 83.00 98 THR A CA 1
ATOM 732 C C . THR A 1 98 ? 9.888 -7.314 -3.916 1.00 83.00 98 THR A C 1
ATOM 734 O O . THR A 1 98 ? 9.268 -7.109 -2.872 1.00 83.00 98 THR A O 1
ATOM 737 N N . PRO A 1 99 ? 11.166 -6.920 -4.072 1.00 82.56 99 PRO A N 1
ATOM 738 C CA . PRO A 1 99 ? 11.876 -6.173 -3.040 1.00 82.56 99 PRO A CA 1
ATOM 739 C C . PRO A 1 99 ? 11.175 -4.850 -2.743 1.00 82.56 99 PRO A C 1
ATOM 741 O O . PRO A 1 99 ? 10.807 -4.102 -3.658 1.00 82.56 99 PRO A O 1
ATOM 744 N N . TRP A 1 100 ? 11.001 -4.549 -1.460 1.00 87.38 100 TRP A N 1
ATOM 745 C CA . TRP A 1 100 ? 10.329 -3.338 -1.018 1.00 87.38 100 TRP A CA 1
ATOM 746 C C . TRP A 1 100 ? 10.893 -2.821 0.304 1.00 87.38 100 TRP A C 1
ATOM 748 O O . TRP A 1 100 ? 11.445 -3.564 1.110 1.00 87.38 100 TRP A O 1
ATOM 758 N N . MET A 1 101 ? 10.707 -1.527 0.544 1.00 85.44 101 MET A N 1
ATOM 759 C CA . MET A 1 101 ? 11.026 -0.865 1.805 1.00 85.44 101 MET A CA 1
ATOM 760 C C . MET A 1 101 ? 9.926 0.137 2.139 1.00 85.44 101 MET A C 1
ATOM 762 O O . MET A 1 101 ? 9.542 0.936 1.291 1.00 85.44 101 MET A O 1
ATOM 766 N N . GLY A 1 102 ? 9.422 0.139 3.369 1.00 87.38 102 GLY A N 1
ATOM 767 C CA . GLY A 1 102 ? 8.364 1.063 3.764 1.00 87.38 102 GLY A CA 1
ATOM 768 C C . GLY A 1 102 ? 7.727 0.718 5.096 1.00 87.38 102 GLY A C 1
ATOM 769 O O . GLY A 1 102 ? 8.122 -0.235 5.763 1.00 87.38 102 GLY A O 1
ATOM 770 N N . THR A 1 103 ? 6.726 1.502 5.479 1.00 92.81 103 THR A N 1
ATOM 771 C CA . THR A 1 103 ? 5.944 1.249 6.691 1.00 92.81 103 THR A CA 1
ATOM 772 C C . THR A 1 103 ? 4.560 1.873 6.592 1.00 92.81 103 THR A C 1
ATOM 774 O O . THR A 1 103 ? 4.304 2.765 5.777 1.00 92.81 103 THR A O 1
ATOM 777 N N . THR A 1 104 ? 3.675 1.415 7.469 1.00 92.88 104 THR A N 1
ATOM 778 C CA . THR A 1 104 ? 2.400 2.064 7.761 1.00 92.88 104 THR A CA 1
ATOM 779 C C . THR A 1 104 ? 2.550 3.003 8.948 1.00 92.88 104 THR A C 1
ATOM 781 O O . THR A 1 104 ? 3.255 2.692 9.908 1.00 92.88 104 THR A O 1
ATOM 784 N N . THR A 1 105 ? 1.856 4.135 8.894 1.00 91.69 105 THR A N 1
ATOM 785 C CA . THR A 1 105 ? 1.637 5.038 10.023 1.00 91.69 105 THR A CA 1
ATOM 786 C C . THR A 1 105 ? 0.157 5.368 10.146 1.00 91.69 105 THR A C 1
ATOM 788 O O . THR A 1 105 ? -0.552 5.453 9.142 1.00 91.69 105 THR A O 1
ATOM 791 N N . ARG A 1 106 ? -0.308 5.627 11.366 1.00 92.50 106 ARG A N 1
ATOM 792 C CA . ARG A 1 106 ? -1.641 6.192 11.606 1.00 92.50 106 ARG A CA 1
ATOM 793 C C . ARG A 1 106 ? -1.650 7.677 11.256 1.00 92.50 106 ARG A C 1
ATOM 795 O O . ARG A 1 106 ? -0.670 8.372 11.523 1.00 92.50 106 ARG A O 1
ATOM 802 N N . ILE A 1 107 ? -2.742 8.158 10.677 1.00 86.75 107 ILE A N 1
ATOM 803 C CA . ILE A 1 107 ? -2.949 9.578 10.360 1.00 86.75 107 ILE A CA 1
ATOM 804 C C . ILE A 1 107 ? -4.208 10.089 11.063 1.00 86.75 107 ILE A C 1
ATOM 806 O O . ILE A 1 107 ? -5.081 9.300 11.426 1.00 86.75 107 ILE A O 1
ATOM 810 N N . ALA A 1 108 ? -4.267 11.395 11.326 1.00 79.19 108 ALA A N 1
ATOM 811 C CA . ALA A 1 108 ? -5.425 11.991 11.980 1.00 79.19 108 ALA A CA 1
ATOM 812 C C . ALA A 1 108 ? -6.653 11.975 11.053 1.00 79.19 108 ALA A C 1
ATOM 814 O O . ALA A 1 108 ? -6.535 11.998 9.826 1.00 79.19 108 ALA A O 1
ATOM 815 N N . ASP A 1 109 ? -7.838 11.930 11.662 1.00 64.31 109 ASP A N 1
ATOM 816 C CA . ASP A 1 109 ? -9.110 11.986 10.942 1.00 64.31 109 ASP A CA 1
ATOM 817 C C . ASP A 1 109 ? -9.210 13.324 10.182 1.00 64.31 109 ASP A C 1
ATOM 819 O O . ASP A 1 109 ? -9.000 14.392 10.760 1.00 64.31 109 ASP A O 1
ATOM 823 N N . GLY A 1 110 ? -9.458 13.259 8.870 1.00 60.94 110 GLY A N 1
ATOM 824 C CA . GLY A 1 110 ? -9.463 14.418 7.962 1.00 60.94 110 GLY A CA 1
ATOM 825 C C . GLY A 1 110 ? -8.187 14.594 7.124 1.00 60.94 110 GLY A C 1
ATOM 826 O O . GLY A 1 110 ? -8.264 15.138 6.023 1.00 60.94 110 GLY A O 1
ATOM 827 N N . ASP A 1 111 ? -7.042 14.049 7.553 1.00 66.81 111 ASP A N 1
ATOM 828 C CA . ASP A 1 111 ? -5.816 14.011 6.734 1.00 66.81 111 ASP A CA 1
ATOM 829 C C . ASP A 1 111 ? -5.860 12.903 5.672 1.00 66.81 111 ASP A C 1
ATOM 831 O O . ASP A 1 111 ? -5.121 12.950 4.689 1.00 66.81 111 ASP A O 1
ATOM 835 N N . ALA A 1 112 ? -6.734 11.905 5.838 1.00 66.25 112 ALA A N 1
ATOM 836 C CA . ALA A 1 112 ? -6.869 10.791 4.904 1.00 66.25 112 ALA A CA 1
ATOM 837 C C . ALA A 1 112 ? -7.377 11.229 3.526 1.00 66.25 112 ALA A C 1
ATOM 839 O O . ALA A 1 112 ? -6.806 10.829 2.514 1.00 66.25 112 ALA A O 1
ATOM 840 N N . GLU A 1 113 ? -8.395 12.091 3.460 1.00 62.16 113 GLU A N 1
ATOM 841 C CA . GLU A 1 113 ? -8.872 12.615 2.174 1.00 62.16 113 GLU A CA 1
ATOM 842 C C . GLU A 1 113 ? -7.816 13.500 1.510 1.00 62.16 113 GLU A C 1
ATOM 844 O O . GLU A 1 113 ? -7.541 13.333 0.326 1.00 62.16 113 GLU A O 1
ATOM 849 N N . ALA A 1 114 ? -7.142 14.370 2.267 1.00 61.59 114 ALA A N 1
ATOM 850 C CA . ALA A 1 114 ? -6.056 15.193 1.735 1.00 61.59 114 ALA A CA 1
ATOM 851 C C . ALA A 1 114 ? -4.873 14.341 1.235 1.00 61.59 114 ALA A C 1
ATOM 853 O O . ALA A 1 114 ? -4.325 14.603 0.166 1.00 61.59 114 ALA A O 1
ATOM 854 N N . ALA A 1 115 ? -4.505 13.281 1.959 1.00 61.69 115 ALA A N 1
ATOM 855 C CA . ALA A 1 115 ? -3.456 12.348 1.553 1.00 61.69 115 ALA A CA 1
ATOM 856 C C . ALA A 1 115 ? -3.866 11.476 0.354 1.00 61.69 115 ALA A C 1
ATOM 858 O O . ALA A 1 115 ? -3.009 11.101 -0.447 1.00 61.69 115 ALA A O 1
ATOM 859 N N . ALA A 1 116 ? -5.157 11.160 0.217 1.00 57.53 116 ALA A N 1
ATOM 860 C CA . ALA A 1 116 ? -5.703 10.443 -0.931 1.00 57.53 116 ALA A CA 1
ATOM 861 C C . ALA A 1 116 ? -5.822 11.344 -2.175 1.00 57.53 116 ALA A C 1
ATOM 863 O O . ALA A 1 116 ? -5.699 10.838 -3.294 1.00 57.53 116 ALA A O 1
ATOM 864 N N . LEU A 1 117 ? -6.014 12.660 -1.994 1.00 52.09 117 LEU A N 1
ATOM 865 C CA . LEU A 1 117 ? -6.277 13.650 -3.049 1.00 52.09 117 LEU A CA 1
ATOM 866 C C . LEU A 1 117 ? -5.071 14.511 -3.465 1.00 52.09 117 LEU A C 1
ATOM 868 O O . LEU A 1 117 ? -5.091 15.007 -4.586 1.00 52.09 117 LEU A O 1
ATOM 872 N N . GLY A 1 118 ? -4.022 14.647 -2.649 1.00 49.03 118 GLY A N 1
ATOM 873 C CA . GLY A 1 118 ? -2.948 15.635 -2.857 1.00 49.03 118 GLY A CA 1
ATOM 874 C C . GLY A 1 118 ? -2.317 15.657 -4.258 1.00 49.03 118 GLY A C 1
ATOM 875 O O . GLY A 1 118 ? -2.047 14.607 -4.832 1.00 49.03 118 GLY A O 1
ATOM 876 N N . ASP A 1 119 ? -2.087 16.849 -4.811 1.00 43.09 119 ASP A N 1
ATOM 877 C CA . ASP A 1 119 ? -1.451 17.101 -6.113 1.00 43.09 119 ASP A CA 1
ATOM 878 C C . ASP A 1 119 ? -0.058 16.461 -6.222 1.00 43.09 119 ASP A C 1
ATOM 880 O O . ASP A 1 119 ? 0.862 16.868 -5.515 1.00 43.09 119 ASP A O 1
ATOM 884 N N . VAL A 1 120 ? 0.123 15.477 -7.112 1.00 46.50 120 VAL A N 1
ATOM 885 C CA . VAL A 1 120 ? 1.449 14.928 -7.460 1.00 46.50 120 VAL A CA 1
ATOM 886 C C . VAL A 1 120 ? 1.455 14.267 -8.842 1.00 46.50 120 VAL A C 1
ATOM 888 O O . VAL A 1 120 ? 0.493 13.603 -9.230 1.00 46.50 120 VAL A O 1
ATOM 891 N N . GLU A 1 121 ? 2.576 14.425 -9.546 1.00 48.38 121 GLU A N 1
ATOM 892 C CA . GLU A 1 121 ? 2.931 13.753 -10.803 1.00 48.38 121 GLU A CA 1
ATOM 893 C C . GLU A 1 121 ? 3.098 12.232 -10.590 1.00 48.38 121 GLU A C 1
ATOM 895 O O . GLU A 1 121 ? 3.764 11.808 -9.642 1.00 48.38 121 GLU A O 1
ATOM 900 N N . GLY A 1 122 ? 2.490 11.390 -11.440 1.00 54.19 122 GLY A N 1
ATOM 901 C CA . GLY A 1 122 ? 2.604 9.923 -11.338 1.00 54.19 122 GLY A CA 1
ATOM 902 C C . GLY A 1 122 ? 1.410 9.122 -11.880 1.00 54.19 122 GLY A C 1
ATOM 903 O O . GLY A 1 122 ? 0.532 9.660 -12.553 1.00 54.19 122 GLY A O 1
ATOM 904 N N . VAL A 1 123 ? 1.369 7.815 -11.587 1.00 55.94 123 VAL A N 1
ATOM 905 C CA . VAL A 1 123 ? 0.279 6.897 -11.971 1.00 55.94 123 VAL A CA 1
ATOM 906 C C . VAL A 1 123 ? -0.678 6.704 -10.791 1.00 55.94 123 VAL A C 1
ATOM 908 O O . VAL A 1 123 ? -0.347 6.107 -9.765 1.00 55.94 123 VAL A O 1
ATOM 911 N N . ALA A 1 124 ? -1.905 7.186 -10.938 1.00 61.12 124 ALA A N 1
ATOM 912 C CA . ALA A 1 124 ? -3.006 6.866 -10.041 1.00 61.12 124 ALA A CA 1
ATOM 913 C C . ALA A 1 124 ? -3.756 5.639 -10.574 1.00 61.12 124 ALA A C 1
ATOM 915 O O . ALA A 1 124 ? -4.026 5.546 -11.770 1.00 61.12 124 ALA A O 1
ATOM 916 N N . VAL A 1 125 ? -4.123 4.701 -9.701 1.00 62.94 125 VAL A N 1
ATOM 917 C CA . VAL A 1 125 ? -5.119 3.681 -10.057 1.00 62.94 125 VAL A CA 1
ATOM 918 C C . VAL A 1 125 ? -6.487 4.216 -9.681 1.00 62.94 125 VAL A C 1
ATOM 920 O O . VAL A 1 125 ? -6.731 4.588 -8.534 1.00 62.94 125 VAL A O 1
ATOM 923 N N . ASP A 1 126 ? -7.376 4.236 -10.665 1.00 63.50 126 ASP A N 1
ATOM 924 C CA . ASP A 1 126 ? -8.782 4.508 -10.451 1.00 63.50 126 ASP A CA 1
ATOM 925 C C . ASP A 1 126 ? -9.461 3.300 -9.843 1.00 63.50 126 ASP A C 1
ATOM 927 O O . ASP A 1 126 ? -9.395 2.188 -10.377 1.00 63.50 126 ASP A O 1
ATOM 931 N N . MET A 1 127 ? -10.154 3.556 -8.742 1.00 62.69 127 MET A N 1
ATOM 932 C CA . MET A 1 127 ? -10.996 2.579 -8.080 1.00 62.69 127 MET A CA 1
ATOM 933 C C . MET A 1 127 ? -12.468 2.924 -8.316 1.00 62.69 127 MET A C 1
ATOM 935 O O . MET A 1 127 ? -12.836 4.100 -8.308 1.00 62.69 127 MET A O 1
ATOM 939 N N . ASP A 1 128 ? -13.309 1.914 -8.542 1.00 64.75 128 ASP A N 1
ATOM 940 C CA . ASP A 1 128 ? -14.760 2.093 -8.463 1.00 64.75 128 ASP A CA 1
ATOM 941 C C . ASP A 1 128 ? -15.229 2.279 -7.009 1.00 64.75 128 ASP A C 1
ATOM 943 O O . ASP A 1 128 ? -14.458 2.194 -6.051 1.00 64.75 128 ASP A O 1
ATOM 947 N N . ALA A 1 129 ? -16.529 2.535 -6.843 1.00 57.47 129 ALA A N 1
ATOM 948 C CA . ALA A 1 129 ? -17.165 2.647 -5.531 1.00 57.47 129 ALA A CA 1
ATOM 949 C C . ALA A 1 129 ? -17.068 1.351 -4.703 1.00 57.47 129 ALA A C 1
ATOM 951 O O . ALA A 1 129 ? -17.145 1.400 -3.478 1.00 57.47 129 ALA A O 1
ATOM 952 N N . ASP A 1 130 ? -16.854 0.208 -5.361 1.00 58.69 130 ASP A N 1
ATOM 953 C CA . ASP A 1 130 ? -16.613 -1.095 -4.747 1.00 58.69 130 ASP A CA 1
ATOM 954 C C . ASP A 1 130 ? -15.111 -1.356 -4.544 1.00 58.69 130 ASP A C 1
ATOM 956 O O . ASP A 1 130 ? -14.699 -2.507 -4.366 1.00 58.69 130 ASP A O 1
ATOM 960 N N . GLY A 1 131 ? -14.266 -0.316 -4.592 1.00 54.16 131 GLY A N 1
ATOM 961 C CA . GLY A 1 131 ? -12.808 -0.337 -4.451 1.00 54.16 131 GLY A CA 1
ATOM 962 C C . GLY A 1 131 ? -12.081 -1.322 -5.369 1.00 54.16 131 GLY A C 1
ATOM 963 O O . GLY A 1 131 ? -11.002 -1.791 -5.024 1.00 54.16 131 GLY A O 1
ATOM 964 N N . ARG A 1 132 ? -12.662 -1.708 -6.505 1.00 60.22 132 ARG A N 1
ATOM 965 C CA . ARG A 1 132 ? -11.973 -2.487 -7.538 1.00 60.22 132 ARG A CA 1
ATOM 966 C C . ARG A 1 132 ? -11.228 -1.552 -8.469 1.00 60.22 132 ARG A C 1
ATOM 968 O O . ARG A 1 132 ? -11.687 -0.458 -8.768 1.00 60.22 132 ARG A O 1
ATOM 975 N N . VAL A 1 133 ? -10.097 -2.023 -8.978 1.00 61.81 133 VAL A N 1
ATOM 976 C CA . VAL A 1 133 ? -9.320 -1.309 -9.991 1.00 61.81 133 VAL A CA 1
ATOM 977 C C . VAL A 1 133 ? -10.119 -1.245 -11.296 1.00 61.81 133 VAL A C 1
ATOM 979 O O . VAL A 1 133 ? -10.373 -2.277 -11.916 1.00 61.81 133 VAL A O 1
ATOM 982 N N . CYS A 1 134 ? -10.499 -0.039 -11.714 1.00 62.81 134 CYS A N 1
ATOM 983 C CA . CYS A 1 134 ? -11.292 0.209 -12.923 1.00 62.81 134 CYS A CA 1
ATOM 984 C C . CYS A 1 134 ? -10.550 1.009 -13.993 1.00 62.81 134 CYS A C 1
ATOM 986 O O . CYS A 1 134 ? -11.021 1.103 -15.125 1.00 62.81 134 CYS A O 1
ATOM 988 N N . GLY A 1 135 ? -9.381 1.551 -13.667 1.00 59.94 135 GLY A N 1
ATOM 989 C CA . GLY A 1 135 ? -8.543 2.250 -14.628 1.00 59.94 135 GLY A CA 1
ATOM 990 C C . GLY A 1 135 ? -7.207 2.662 -14.033 1.00 59.94 135 GLY A C 1
ATOM 991 O O . GLY A 1 135 ? -6.966 2.519 -12.836 1.00 59.94 135 GLY A O 1
ATOM 992 N N . ILE A 1 136 ? -6.337 3.182 -14.888 1.00 59.72 136 ILE A N 1
ATOM 993 C CA . ILE A 1 136 ? -5.130 3.898 -14.488 1.00 59.72 136 ILE A CA 1
ATOM 994 C C . ILE A 1 136 ? -5.201 5.297 -15.087 1.00 59.72 136 ILE A C 1
ATOM 996 O O . ILE A 1 136 ? -5.461 5.462 -16.279 1.00 59.72 136 ILE A O 1
ATOM 1000 N N . ARG A 1 137 ? -4.983 6.308 -14.253 1.00 61.53 137 ARG A N 1
ATOM 1001 C CA . ARG A 1 137 ? -4.854 7.703 -14.653 1.00 61.53 137 ARG A CA 1
ATOM 1002 C C . ARG A 1 137 ? -3.398 8.113 -14.515 1.00 61.53 137 ARG A C 1
ATOM 1004 O O . ARG A 1 137 ? -2.823 8.058 -13.433 1.00 61.53 137 ARG A O 1
ATOM 1011 N N . PHE A 1 138 ? -2.815 8.558 -15.617 1.00 52.38 138 PHE A N 1
ATOM 1012 C CA . PHE A 1 138 ? -1.520 9.221 -15.606 1.00 52.38 138 PHE A CA 1
ATOM 1013 C C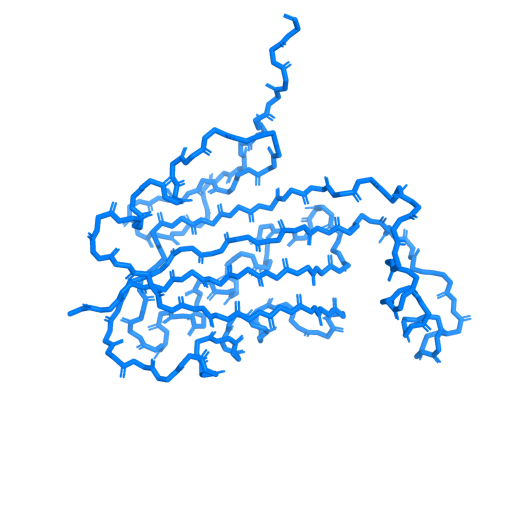 . PHE A 1 138 ? -1.759 10.694 -15.269 1.00 52.38 138 PHE A C 1
ATOM 1015 O O . PHE A 1 138 ? -2.385 11.415 -16.047 1.00 52.38 138 PHE A O 1
ATOM 1022 N N . ALA A 1 139 ? -1.304 11.141 -14.101 1.00 51.66 139 ALA A N 1
ATOM 1023 C CA . ALA A 1 139 ? -1.216 12.559 -13.788 1.00 51.66 139 ALA A CA 1
ATOM 1024 C C . ALA A 1 139 ? 0.023 13.108 -14.507 1.00 51.66 139 ALA A C 1
ATOM 1026 O O . ALA A 1 139 ? 1.144 12.993 -14.014 1.00 51.66 139 ALA A O 1
ATOM 1027 N N . GLY A 1 140 ? -0.188 13.608 -15.727 1.00 38.38 140 GLY A N 1
ATOM 1028 C CA . GLY A 1 140 ? 0.847 14.244 -16.535 1.00 38.38 140 GLY A CA 1
ATOM 1029 C C . GLY A 1 140 ? 1.086 15.687 -16.104 1.00 38.38 140 GLY A C 1
ATOM 1030 O O . GLY A 1 140 ? 0.133 16.430 -15.861 1.00 38.38 140 GLY A O 1
ATOM 1031 N N . SER A 1 141 ? 2.358 16.074 -16.048 1.00 40.09 141 SER A N 1
ATOM 1032 C CA . SER A 1 141 ? 2.826 17.453 -15.948 1.00 40.09 141 SER A CA 1
ATOM 1033 C C . SER A 1 141 ? 2.122 18.302 -17.010 1.00 40.09 141 SER A C 1
ATOM 1035 O O . SER A 1 141 ? 2.303 18.090 -18.213 1.00 40.09 141 SER A O 1
ATOM 1037 N N . GLY A 1 142 ? 1.287 19.248 -16.580 1.00 36.25 142 GLY A N 1
ATOM 1038 C CA . GLY A 1 142 ? 0.846 20.329 -17.456 1.00 36.25 142 GLY A CA 1
ATOM 1039 C C . GLY A 1 142 ? 2.080 21.095 -17.926 1.00 36.25 142 GLY A C 1
ATOM 1040 O O . GLY A 1 142 ? 2.882 21.517 -17.096 1.00 36.25 142 GLY A O 1
ATOM 1041 N N . SER A 1 143 ? 2.251 21.171 -19.247 1.00 33.47 143 SER A N 1
ATOM 1042 C CA . SER A 1 143 ? 3.349 21.865 -19.933 1.00 33.47 143 SER A CA 1
ATOM 1043 C C . SER A 1 143 ? 3.422 23.356 -19.616 1.00 33.47 143 SER A C 1
ATOM 1045 O O . SER A 1 143 ? 2.352 23.957 -19.369 1.00 33.47 143 SER A O 1
#

Secondary structure (DSSP, 8-state):
-EEEEEEEEEE--GGGHHHHHHHHHHHHHHTTPEEEEEEEEEE---SSSTHHHHHHHHHHHSS--SS--EEEEEEEEEES---HHHHHHHHHHHHTT--EEEEEEEE-TTHHHHHHH---SEEEEEE-TTS-EEEEEEE----

pLDDT: mean 73.66, std 17.16, range [33.47, 94.62]

Foldseek 3Di:
DWKKKWKKKWFDDPVCVLQLQQQLQVLCVVVFKHWPFKFKAFDDDDPDPPCPLQVVCCVVPVDGDPGGGTIIMITIIDGPPDDFVSNNVSSVVSVPPIDMDITMDIDDPPVSVCSRDPDDAGKTFDADPVRRGDGIDGPDDDD

Radius of gyration: 15.12 Å; chains: 1; bounding box: 40×35×35 Å